Protein AF-A0A6L7G4C8-F1 (afdb_monomer)

Foldseek 3Di:
DQDDLPDCLLLCLLQDPDDLVVFDPVLNVLSVVLNVVCVVPVVCSSVSSVVSSVVCVVPVVRVVSSVSD

Nearest PDB structures (foldseek):
  5y6o-assembly2_F  TM=6.833E-01  e=6.529E+00  Homo sapiens

Mean predicted aligned error: 4.25 Å

Secondary structure (DSSP, 8-state):
-PPPTT-HHHHHHHH-----TTS-HHHHHHHHHHHHHHHH-GGGHHHHHHHHHHHHHH-GGGGGGGGG-

Solvent-accessible surface area (backbone atoms only — not comparable to full-atom values): 4043 Å² total; per-residue (Å²): 129,85,78,62,86,84,44,64,64,49,54,47,43,46,69,48,86,74,78,42,81,78,34,54,72,65,57,47,50,52,50,51,54,41,25,52,50,27,72,77,36,65,85,44,42,67,58,44,30,48,54,54,50,50,49,38,70,75,32,71,83,50,43,74,33,61,84,40,94

Sequence (69 aa):
MIPDLTNPLWRDALKSSSALAGASLATRMVVARLRVRVSNDPGQLADAARELHDYFVGNRNAVGEIAAL

pLDDT: mean 86.32, std 5.94, range [66.12, 92.81]

Structure (mmCIF, N/CA/C/O backbone):
data_AF-A0A6L7G4C8-F1
#
_entry.id   AF-A0A6L7G4C8-F1
#
loop_
_atom_site.group_PDB
_atom_site.id
_atom_site.type_symbol
_atom_site.label_atom_id
_atom_site.label_alt_id
_atom_site.label_comp_id
_atom_site.label_asym_id
_atom_site.label_entity_id
_atom_site.label_seq_id
_atom_site.pdbx_PDB_ins_code
_atom_site.Cartn_x
_atom_site.Cartn_y
_atom_site.Cartn_z
_atom_site.occupancy
_atom_site.B_iso_or_equiv
_atom_site.auth_seq_id
_atom_site.auth_comp_id
_atom_site.auth_asym_id
_atom_site.auth_atom_id
_atom_site.pdbx_PDB_model_num
ATOM 1 N N . MET A 1 1 ? 11.816 -7.378 -8.267 1.00 76.50 1 MET A N 1
ATOM 2 C CA . MET A 1 1 ? 11.065 -8.628 -8.010 1.00 76.50 1 MET A CA 1
ATOM 3 C C . MET A 1 1 ? 9.813 -8.239 -7.241 1.00 76.50 1 MET A C 1
A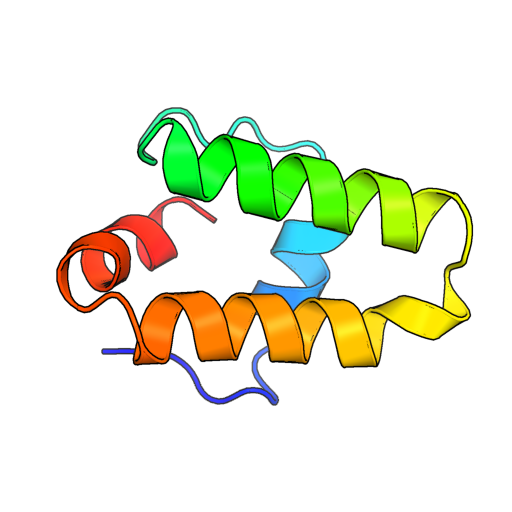TOM 5 O O . MET A 1 1 ? 9.935 -7.384 -6.374 1.00 76.50 1 MET A O 1
ATOM 9 N N . ILE A 1 2 ? 8.639 -8.769 -7.595 1.00 81.50 2 ILE A N 1
ATOM 10 C CA . ILE A 1 2 ? 7.378 -8.421 -6.919 1.00 81.50 2 ILE A CA 1
ATOM 11 C C . ILE A 1 2 ? 7.242 -9.317 -5.678 1.00 81.50 2 ILE A C 1
ATOM 13 O O . ILE A 1 2 ? 7.361 -10.535 -5.827 1.00 81.50 2 ILE A O 1
ATOM 17 N N . PRO A 1 3 ? 7.068 -8.752 -4.470 1.00 84.75 3 PRO A N 1
ATOM 18 C CA . PRO A 1 3 ? 6.841 -9.532 -3.261 1.00 84.75 3 PRO A CA 1
ATOM 19 C C . PRO A 1 3 ? 5.516 -10.287 -3.324 1.00 84.75 3 PRO A C 1
ATOM 21 O O . PRO A 1 3 ? 4.543 -9.780 -3.871 1.00 84.75 3 PRO A O 1
ATOM 24 N N . ASP A 1 4 ? 5.468 -11.455 -2.690 1.00 88.31 4 ASP A N 1
ATOM 25 C CA . ASP A 1 4 ? 4.239 -12.235 -2.562 1.00 88.31 4 ASP A CA 1
ATOM 26 C C . ASP A 1 4 ? 3.112 -11.427 -1.886 1.00 88.31 4 ASP A C 1
ATOM 28 O O . ASP A 1 4 ? 3.370 -10.532 -1.074 1.00 88.31 4 ASP A O 1
ATOM 32 N N . LEU A 1 5 ? 1.853 -11.752 -2.187 1.00 84.88 5 LEU A N 1
ATOM 33 C CA . LEU A 1 5 ? 0.677 -11.087 -1.613 1.00 84.88 5 LEU A CA 1
ATOM 34 C C . LEU A 1 5 ? 0.627 -11.186 -0.078 1.00 84.88 5 LEU A C 1
ATOM 36 O O . LEU A 1 5 ? 0.062 -10.325 0.601 1.00 84.88 5 LEU A O 1
ATOM 40 N N . THR A 1 6 ? 1.228 -12.229 0.492 1.00 85.06 6 THR A N 1
ATOM 41 C CA . THR A 1 6 ? 1.319 -12.417 1.946 1.00 85.06 6 THR A CA 1
ATOM 42 C C . THR A 1 6 ? 2.263 -11.429 2.632 1.00 85.06 6 THR A C 1
ATOM 44 O O . THR A 1 6 ? 2.183 -11.275 3.855 1.00 85.06 6 THR A O 1
ATOM 47 N N . ASN A 1 7 ? 3.111 -10.727 1.872 1.00 86.38 7 ASN A N 1
ATOM 48 C CA . ASN A 1 7 ? 4.085 -9.789 2.411 1.00 86.38 7 ASN A CA 1
ATOM 49 C C . ASN A 1 7 ? 3.385 -8.619 3.143 1.00 86.38 7 ASN A C 1
ATOM 51 O O . ASN A 1 7 ? 2.476 -7.998 2.581 1.00 86.38 7 ASN A O 1
ATOM 55 N N . PRO A 1 8 ? 3.787 -8.291 4.389 1.00 86.12 8 PRO A N 1
ATOM 56 C CA . PRO A 1 8 ? 3.189 -7.195 5.157 1.00 86.12 8 PRO A CA 1
ATOM 57 C C . PRO A 1 8 ? 3.314 -5.826 4.476 1.00 86.12 8 PRO A C 1
ATOM 59 O O . PRO A 1 8 ? 2.437 -4.988 4.688 1.00 86.12 8 PRO A O 1
ATOM 62 N N . LEU A 1 9 ? 4.303 -5.638 3.590 1.00 88.31 9 LEU A N 1
ATOM 63 C CA . LEU A 1 9 ? 4.530 -4.407 2.825 1.00 88.31 9 LEU A CA 1
ATOM 64 C C . LEU A 1 9 ? 3.256 -3.874 2.158 1.00 88.31 9 LEU A C 1
ATOM 66 O O . LEU A 1 9 ? 3.000 -2.676 2.200 1.00 88.31 9 LEU A O 1
ATOM 70 N N . TRP A 1 10 ? 2.407 -4.743 1.603 1.00 89.50 10 TRP A N 1
ATOM 71 C CA . TRP A 1 10 ? 1.164 -4.312 0.955 1.00 89.50 10 TRP A CA 1
ATOM 72 C C . TRP A 1 10 ? 0.175 -3.684 1.936 1.00 89.50 10 TRP A C 1
ATOM 74 O O . TRP A 1 10 ? -0.472 -2.686 1.631 1.00 89.50 10 TRP A O 1
ATOM 84 N N . ARG A 1 11 ? 0.059 -4.256 3.136 1.00 88.25 11 ARG A N 1
ATOM 85 C CA . ARG A 1 11 ? -0.849 -3.750 4.174 1.00 88.25 11 ARG A CA 1
ATOM 86 C C . ARG A 1 11 ? -0.287 -2.481 4.793 1.00 88.25 11 ARG A C 1
ATOM 88 O O . ARG A 1 11 ? -1.046 -1.546 5.035 1.00 88.25 11 ARG A O 1
ATOM 95 N N . ASP A 1 12 ? 1.021 -2.444 5.011 1.00 88.56 12 ASP A N 1
ATOM 96 C CA . ASP A 1 12 ? 1.708 -1.285 5.568 1.00 88.56 12 ASP A CA 1
ATOM 97 C C . ASP A 1 12 ? 1.649 -0.104 4.601 1.00 88.56 12 ASP A C 1
ATOM 99 O O . ASP A 1 12 ? 1.304 0.997 5.019 1.00 88.56 12 ASP A O 1
ATOM 103 N N . ALA A 1 13 ? 1.817 -0.328 3.297 1.00 87.12 13 ALA A N 1
ATOM 104 C CA . ALA A 1 13 ? 1.644 0.701 2.275 1.00 87.12 13 ALA A CA 1
ATOM 105 C C . ALA A 1 13 ? 0.231 1.309 2.272 1.00 87.12 13 ALA A C 1
ATOM 107 O O . ALA A 1 13 ? 0.071 2.502 2.003 1.00 87.12 13 ALA A O 1
ATOM 108 N N . LEU A 1 14 ? -0.796 0.514 2.589 1.00 87.31 14 LEU A N 1
ATOM 109 C CA . LEU A 1 14 ? -2.200 0.942 2.641 1.00 87.31 14 LEU A CA 1
ATOM 110 C C . LEU A 1 14 ? -2.614 1.563 3.981 1.00 87.31 14 LEU A C 1
ATOM 112 O O . LEU A 1 14 ? -3.609 2.282 4.034 1.00 87.31 14 LEU A O 1
ATOM 116 N N . LYS A 1 15 ? -1.876 1.298 5.059 1.00 85.62 15 LYS A N 1
ATOM 117 C CA . LYS A 1 15 ? -2.112 1.893 6.386 1.00 85.62 15 LYS A CA 1
ATOM 118 C C . LYS A 1 15 ? -1.237 3.111 6.654 1.00 85.62 15 LYS A C 1
ATOM 120 O O . LYS A 1 15 ? -1.611 3.988 7.425 1.00 85.62 15 LYS A O 1
ATOM 125 N N . SER A 1 16 ? -0.062 3.149 6.043 1.00 80.06 16 SER A N 1
ATOM 126 C CA . SER A 1 16 ? 0.898 4.228 6.185 1.00 80.06 16 SER A CA 1
ATOM 127 C C . SER A 1 16 ? 0.397 5.481 5.477 1.00 80.06 16 SER A C 1
ATOM 129 O O . SER A 1 16 ? -0.181 5.415 4.397 1.00 80.06 16 SER A O 1
ATOM 131 N N . SER A 1 17 ? 0.676 6.645 6.058 1.00 68.75 17 SER A N 1
ATOM 132 C CA . SER A 1 17 ? 0.489 7.938 5.394 1.00 68.75 17 SER A CA 1
ATOM 133 C C . SER A 1 17 ? 1.760 8.400 4.668 1.00 68.75 17 SER A C 1
ATOM 135 O O . SER A 1 17 ? 1.858 9.570 4.293 1.00 68.75 17 SER A O 1
ATOM 137 N N . SER A 1 18 ? 2.742 7.508 4.471 1.00 75.44 18 SER A N 1
ATOM 138 C CA . SER A 1 18 ? 4.008 7.862 3.828 1.00 75.44 18 SER A CA 1
ATOM 139 C C . SER A 1 18 ? 3.773 8.404 2.421 1.00 75.44 18 SER A C 1
ATOM 141 O O . SER A 1 18 ? 2.975 7.861 1.641 1.00 75.44 18 SER A O 1
ATOM 143 N N . ALA A 1 19 ? 4.452 9.508 2.117 1.00 66.12 19 ALA A N 1
ATOM 144 C CA . ALA A 1 19 ? 4.439 10.102 0.798 1.00 66.12 19 ALA A CA 1
ATOM 145 C C . ALA A 1 19 ? 5.278 9.224 -0.136 1.00 66.12 19 ALA A C 1
ATOM 147 O O . ALA A 1 19 ? 6.489 9.111 0.025 1.00 66.12 19 ALA A O 1
ATOM 148 N N . LEU A 1 20 ? 4.625 8.642 -1.141 1.00 81.00 20 LEU A N 1
ATOM 149 C CA . LEU A 1 20 ? 5.238 7.839 -2.205 1.00 81.00 20 LEU A CA 1
ATOM 150 C C . LEU A 1 20 ? 6.004 8.737 -3.196 1.00 81.00 20 LEU A C 1
ATOM 152 O O . LEU A 1 20 ? 5.734 8.741 -4.396 1.00 81.00 20 LEU A O 1
ATOM 156 N N . ALA A 1 21 ? 6.896 9.587 -2.687 1.00 71.38 21 ALA A N 1
ATOM 157 C CA . ALA A 1 21 ? 7.553 10.649 -3.446 1.00 71.38 21 ALA A CA 1
ATOM 158 C C . ALA A 1 21 ? 8.440 10.113 -4.583 1.00 71.38 21 ALA A C 1
ATOM 160 O O . ALA A 1 21 ? 8.644 10.817 -5.567 1.00 71.38 21 ALA A O 1
ATOM 161 N N . GLY A 1 22 ? 8.920 8.869 -4.466 1.00 77.38 22 GLY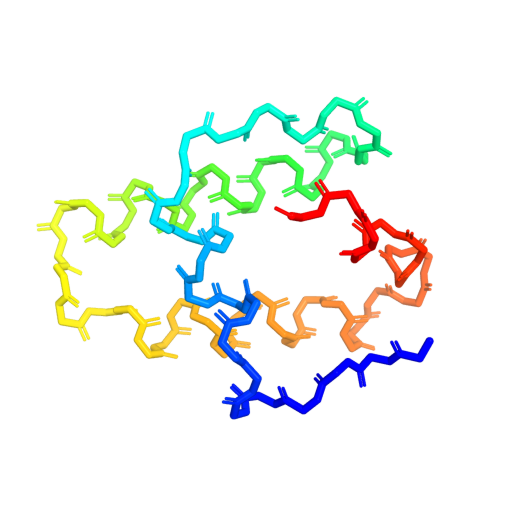 A N 1
ATOM 162 C CA . GLY A 1 22 ? 9.678 8.168 -5.506 1.00 77.38 22 GLY A CA 1
ATOM 163 C C . GLY A 1 22 ? 8.831 7.369 -6.503 1.00 77.38 22 GLY A C 1
ATOM 164 O O . GLY A 1 22 ? 9.399 6.781 -7.417 1.00 77.38 22 GLY A O 1
ATOM 165 N N . ALA A 1 23 ? 7.504 7.324 -6.342 1.00 85.00 23 ALA A N 1
ATOM 166 C CA . ALA A 1 23 ? 6.610 6.585 -7.231 1.00 85.00 23 ALA A CA 1
ATOM 167 C C . ALA A 1 23 ? 5.938 7.503 -8.263 1.00 85.00 23 ALA A C 1
ATOM 169 O O . ALA A 1 23 ? 5.672 8.684 -8.006 1.00 85.00 23 ALA A O 1
ATOM 170 N N . SER A 1 24 ? 5.602 6.942 -9.422 1.00 88.00 24 SER A N 1
ATOM 171 C CA . SER A 1 24 ? 4.851 7.615 -10.475 1.00 88.00 24 SER A CA 1
ATOM 172 C C . SER A 1 24 ? 3.504 8.135 -9.983 1.00 88.00 24 SER A C 1
ATOM 174 O O . SER A 1 24 ? 2.898 7.636 -9.030 1.00 88.00 24 SER A O 1
ATOM 176 N N . LEU A 1 25 ? 2.981 9.134 -10.696 1.00 86.50 25 LEU A N 1
ATOM 177 C CA . LEU A 1 25 ? 1.650 9.675 -10.434 1.00 86.50 25 LEU A CA 1
ATOM 178 C C . LEU A 1 25 ? 0.566 8.585 -10.470 1.00 86.50 25 LEU A C 1
ATOM 180 O O . 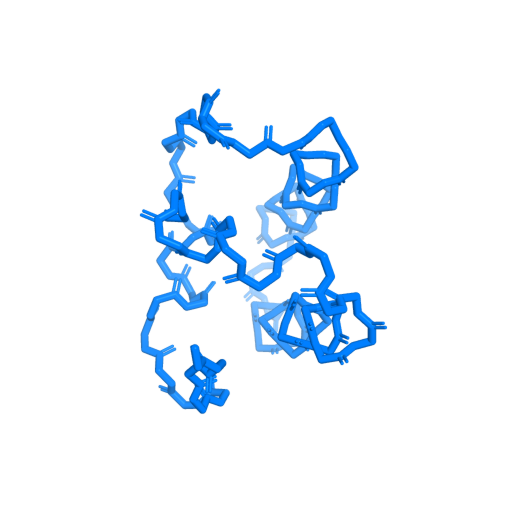LEU A 1 25 ? -0.345 8.616 -9.647 1.00 86.50 25 LEU A O 1
ATOM 184 N N . ALA A 1 26 ? 0.688 7.612 -11.378 1.00 88.00 26 ALA A N 1
ATOM 185 C CA . ALA A 1 26 ? -0.252 6.503 -11.496 1.00 88.00 26 ALA A CA 1
ATOM 186 C C . ALA A 1 26 ? -0.266 5.644 -10.223 1.00 88.00 26 ALA A C 1
ATOM 188 O O . ALA A 1 26 ? -1.322 5.472 -9.614 1.00 88.00 26 ALA A O 1
ATOM 189 N N . THR A 1 27 ? 0.903 5.199 -9.758 1.00 88.75 27 THR A N 1
ATOM 190 C CA . THR A 1 27 ? 1.035 4.432 -8.510 1.00 88.75 27 THR A CA 1
ATOM 191 C C . THR A 1 27 ? 0.537 5.226 -7.311 1.00 88.75 27 THR A C 1
ATOM 193 O O . THR A 1 27 ? -0.221 4.711 -6.490 1.00 88.75 27 THR A O 1
ATOM 196 N N . ARG A 1 28 ? 0.878 6.517 -7.236 1.00 89.44 28 ARG A N 1
ATOM 197 C CA . ARG A 1 28 ? 0.390 7.418 -6.183 1.00 89.44 28 ARG A CA 1
ATOM 198 C C . ARG A 1 28 ? -1.132 7.511 -6.161 1.00 89.44 28 ARG A C 1
ATOM 200 O O . ARG A 1 28 ? -1.717 7.448 -5.084 1.00 89.44 28 ARG A O 1
ATOM 207 N N . MET A 1 29 ? -1.771 7.643 -7.322 1.00 90.44 29 MET A N 1
ATOM 208 C CA . MET A 1 29 ? -3.232 7.682 -7.430 1.00 90.44 29 MET A CA 1
ATOM 209 C C . MET A 1 29 ?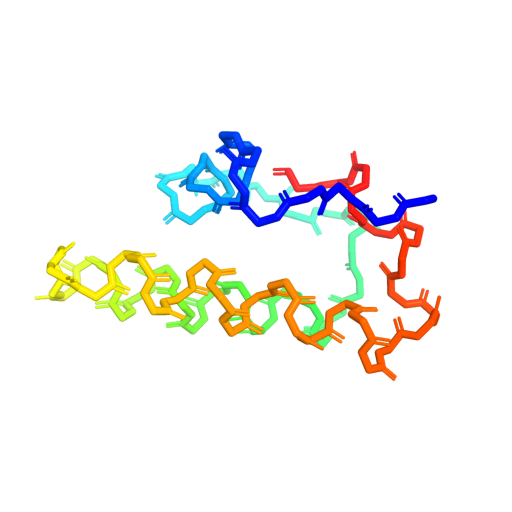 -3.870 6.356 -7.010 1.00 90.44 29 MET A C 1
ATOM 211 O O . MET A 1 29 ? -4.841 6.373 -6.254 1.00 90.44 29 MET A O 1
ATOM 215 N N . VAL A 1 30 ? -3.321 5.219 -7.451 1.00 91.19 30 VAL A N 1
ATOM 216 C CA . VAL A 1 30 ? -3.821 3.884 -7.082 1.00 91.19 30 VAL A CA 1
ATOM 217 C C . VAL A 1 30 ? -3.724 3.682 -5.575 1.00 91.19 30 VAL A C 1
ATOM 219 O O . VAL A 1 30 ? -4.735 3.408 -4.931 1.00 91.19 30 VAL A O 1
ATOM 222 N N . VAL A 1 31 ? -2.549 3.902 -4.984 1.00 90.50 31 VAL A N 1
ATOM 223 C CA . VAL A 1 31 ? -2.364 3.729 -3.539 1.00 90.50 31 VAL A CA 1
ATOM 224 C C . VAL A 1 31 ? -3.237 4.703 -2.751 1.00 90.50 31 VAL A C 1
ATOM 226 O O . VAL A 1 31 ? -3.870 4.288 -1.788 1.00 90.50 31 VAL A O 1
ATOM 229 N N . ALA A 1 32 ? -3.350 5.970 -3.161 1.00 90.69 32 ALA A N 1
ATOM 230 C CA . ALA A 1 32 ? -4.225 6.932 -2.487 1.00 90.69 32 ALA A CA 1
ATOM 231 C C . ALA A 1 32 ? -5.699 6.496 -2.522 1.00 90.69 32 ALA A C 1
ATOM 233 O O . ALA A 1 32 ? -6.370 6.515 -1.490 1.00 90.69 32 ALA A O 1
ATOM 234 N N . ARG A 1 33 ? -6.195 6.039 -3.679 1.00 92.81 33 ARG A N 1
ATOM 235 C CA . ARG A 1 33 ? -7.557 5.501 -3.821 1.00 92.81 33 ARG A CA 1
ATOM 236 C C . ARG A 1 33 ? -7.777 4.295 -2.908 1.00 92.81 33 ARG A C 1
ATOM 238 O O . ARG A 1 33 ? -8.807 4.217 -2.240 1.00 92.81 33 ARG A O 1
ATOM 245 N N . LEU A 1 34 ? -6.814 3.376 -2.856 1.00 92.50 34 LEU A N 1
ATOM 246 C CA . LEU A 1 34 ? -6.890 2.186 -2.010 1.00 92.50 34 LEU A CA 1
ATOM 247 C C . LEU A 1 34 ? -6.819 2.533 -0.516 1.00 92.50 34 LEU A C 1
ATOM 249 O O . LEU A 1 34 ? -7.600 1.995 0.262 1.00 92.50 34 LEU A O 1
ATOM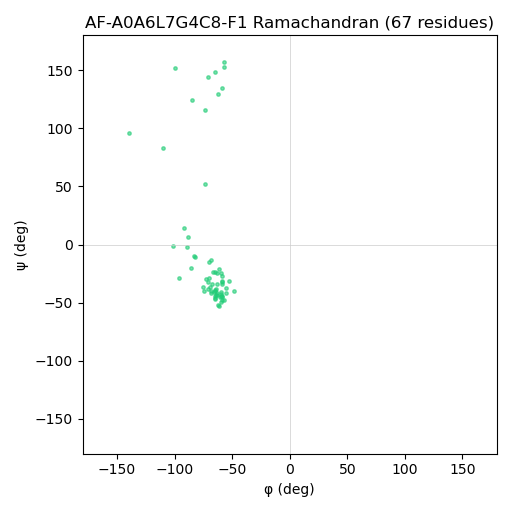 253 N N . ARG A 1 35 ? -5.971 3.486 -0.113 1.00 92.19 35 ARG A N 1
ATOM 254 C CA . ARG A 1 35 ? -5.904 4.009 1.264 1.00 92.19 35 ARG A CA 1
ATOM 255 C C . ARG A 1 35 ? -7.238 4.596 1.712 1.00 92.19 35 ARG A C 1
ATOM 257 O O . ARG A 1 35 ? -7.697 4.291 2.809 1.00 92.19 35 ARG A O 1
ATOM 264 N N . VAL A 1 36 ? -7.885 5.398 0.862 1.00 92.06 36 VAL A N 1
ATOM 265 C CA . VAL A 1 36 ? -9.218 5.960 1.144 1.00 92.06 36 VAL A CA 1
ATOM 266 C C . VAL A 1 36 ? -10.257 4.846 1.279 1.00 92.06 36 VAL A C 1
ATOM 268 O O . VAL A 1 36 ? -11.045 4.860 2.220 1.00 92.06 36 VAL A O 1
ATOM 271 N N . ARG A 1 37 ? -10.232 3.847 0.388 1.00 91.81 37 ARG A N 1
ATOM 272 C CA . ARG A 1 37 ? -11.133 2.686 0.451 1.00 91.81 37 ARG A CA 1
ATOM 273 C C . ARG A 1 37 ? -10.987 1.924 1.769 1.00 91.81 37 ARG A C 1
ATOM 275 O O . ARG A 1 37 ? -11.990 1.671 2.421 1.00 91.81 37 ARG A O 1
ATOM 282 N N . VAL A 1 38 ? -9.755 1.630 2.180 1.00 92.31 38 VAL A N 1
ATOM 283 C CA . VAL A 1 38 ? -9.449 0.943 3.446 1.00 92.31 38 VAL A CA 1
ATOM 284 C C . VAL A 1 38 ? -9.788 1.803 4.665 1.00 92.31 38 VAL A C 1
ATOM 286 O O . VAL A 1 38 ? -10.206 1.277 5.690 1.00 92.31 38 VAL A O 1
ATOM 289 N N . SER A 1 39 ? -9.626 3.122 4.564 1.00 90.06 39 SER A N 1
ATOM 290 C CA . SER A 1 39 ? -9.972 4.052 5.646 1.00 90.06 39 SER A CA 1
ATOM 291 C C . SER A 1 39 ? -11.485 4.144 5.862 1.00 90.06 39 SER A C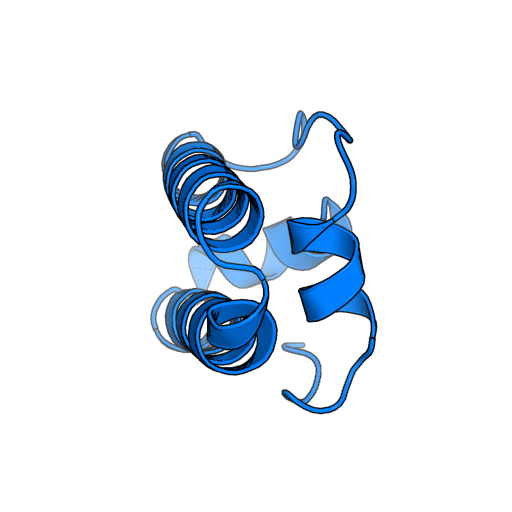 1
ATOM 293 O O . SER A 1 39 ? -11.930 4.236 7.001 1.00 90.06 39 SER A O 1
ATOM 295 N N . ASN A 1 40 ? -12.271 4.090 4.783 1.00 91.50 40 ASN A N 1
ATOM 296 C CA . ASN A 1 40 ? -13.733 4.046 4.853 1.00 91.50 40 ASN A CA 1
ATOM 297 C C . ASN A 1 40 ? -14.254 2.668 5.283 1.00 91.50 40 ASN A C 1
ATOM 299 O O . ASN A 1 40 ? -15.248 2.588 6.000 1.00 91.50 40 ASN A O 1
ATOM 303 N N . ASP A 1 41 ? -13.596 1.596 4.839 1.00 91.12 41 ASP A N 1
ATOM 304 C CA . ASP A 1 41 ? -13.964 0.218 5.148 1.00 91.12 41 ASP A CA 1
ATOM 305 C C . ASP A 1 41 ? -12.713 -0.644 5.412 1.00 91.12 41 ASP A C 1
ATOM 307 O O . ASP A 1 41 ? -12.099 -1.184 4.479 1.00 91.12 41 ASP A O 1
ATOM 311 N N . PRO A 1 42 ? -12.335 -0.818 6.692 1.00 86.44 42 PRO A N 1
ATOM 312 C CA . PRO A 1 42 ? -11.175 -1.616 7.079 1.00 86.44 42 PRO A CA 1
ATOM 313 C C . PRO A 1 42 ? -11.276 -3.090 6.665 1.00 86.44 42 PRO A C 1
ATOM 315 O O . PRO A 1 42 ? -10.245 -3.760 6.552 1.00 86.44 42 PRO A O 1
ATOM 318 N N . GLY A 1 43 ? -12.489 -3.603 6.421 1.00 90.38 43 GLY A N 1
ATOM 319 C CA . GLY A 1 43 ? -12.719 -4.973 5.958 1.00 90.38 43 GLY A CA 1
ATOM 320 C C . GLY A 1 43 ? -12.149 -5.233 4.563 1.00 90.38 43 GLY A C 1
ATOM 321 O O . GLY A 1 43 ? -11.782 -6.362 4.247 1.00 90.38 43 GLY A O 1
ATOM 322 N N . GLN A 1 44 ? -11.972 -4.183 3.757 1.00 90.88 44 GLN A N 1
ATOM 323 C CA . GLN A 1 44 ? -11.460 -4.281 2.389 1.00 90.88 44 GLN A CA 1
ATOM 324 C C . GLN A 1 44 ? -9.933 -4.223 2.289 1.00 90.88 44 GLN A C 1
ATOM 326 O O . GLN A 1 44 ? -9.392 -4.207 1.185 1.00 90.88 44 GLN A O 1
ATOM 331 N N . LEU A 1 45 ? -9.208 -4.229 3.413 1.00 89.88 45 LEU A N 1
ATOM 332 C CA . LEU A 1 45 ? -7.741 -4.213 3.420 1.00 89.88 45 LEU A CA 1
ATOM 333 C C . LEU A 1 45 ? -7.132 -5.366 2.608 1.00 89.88 45 LEU A C 1
ATOM 335 O O . LEU A 1 45 ? -6.159 -5.157 1.886 1.00 89.88 45 LEU A O 1
ATOM 339 N N . ALA A 1 46 ? -7.686 -6.574 2.726 1.00 89.31 46 ALA A N 1
ATOM 340 C CA . ALA A 1 46 ? -7.171 -7.746 2.021 1.00 89.31 46 ALA A CA 1
ATOM 341 C C . ALA A 1 46 ? -7.381 -7.642 0.502 1.00 89.31 46 ALA A C 1
ATOM 343 O O . ALA A 1 46 ? -6.470 -7.944 -0.270 1.00 89.31 46 ALA A O 1
ATOM 344 N N . ASP A 1 47 ? -8.550 -7.167 0.074 1.00 91.94 47 ASP A N 1
ATOM 345 C CA . ASP A 1 47 ? -8.854 -6.968 -1.343 1.00 91.94 47 ASP A CA 1
ATOM 346 C C . ASP A 1 47 ? -8.068 -5.799 -1.935 1.00 91.94 47 ASP A C 1
ATOM 348 O O . ASP A 1 47 ? -7.542 -5.913 -3.038 1.00 91.94 47 ASP A O 1
ATOM 352 N N . ALA A 1 48 ? -7.892 -4.713 -1.180 1.00 92.38 48 ALA A N 1
ATOM 353 C CA . ALA A 1 48 ? -7.061 -3.586 -1.584 1.00 92.38 48 ALA A CA 1
ATOM 354 C C . ALA A 1 48 ? -5.580 -3.978 -1.720 1.00 92.38 48 ALA A C 1
ATOM 356 O O . ALA A 1 48 ? -4.914 -3.536 -2.653 1.00 92.38 48 ALA A O 1
ATOM 357 N N . ALA A 1 49 ? -5.059 -4.832 -0.831 1.00 91.69 49 ALA A N 1
ATOM 358 C CA . ALA A 1 49 ? -3.699 -5.360 -0.943 1.00 91.69 49 ALA A CA 1
ATOM 359 C C . ALA A 1 49 ? -3.531 -6.239 -2.193 1.00 91.69 49 ALA A C 1
ATOM 361 O O . ALA A 1 49 ? -2.510 -6.143 -2.874 1.00 91.69 49 ALA A O 1
ATOM 362 N N . ARG A 1 50 ? -4.546 -7.048 -2.529 1.00 92.69 50 ARG A N 1
ATOM 363 C CA . ARG A 1 50 ? -4.566 -7.845 -3.765 1.00 92.69 50 ARG A CA 1
ATOM 364 C C . ARG A 1 50 ? -4.600 -6.962 -5.006 1.00 92.69 50 ARG A C 1
ATOM 366 O O . ARG A 1 50 ? -3.790 -7.160 -5.901 1.00 92.69 50 ARG A O 1
ATOM 373 N N . GLU A 1 51 ? -5.462 -5.950 -5.022 1.00 92.31 51 GLU A N 1
ATOM 374 C CA . GLU A 1 51 ? -5.561 -4.987 -6.124 1.00 92.31 51 GLU A CA 1
ATOM 375 C C . GLU A 1 51 ? -4.237 -4.233 -6.336 1.00 92.31 51 GLU A C 1
ATOM 377 O O . GLU A 1 51 ? -3.795 -4.060 -7.472 1.00 92.31 51 GLU A O 1
ATOM 382 N N . LEU A 1 52 ? -3.559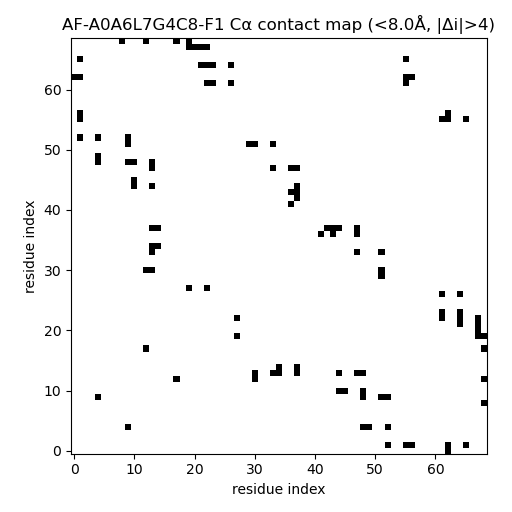 -3.843 -5.249 1.00 90.94 52 LEU A N 1
ATOM 383 C CA . LEU A 1 52 ? -2.243 -3.208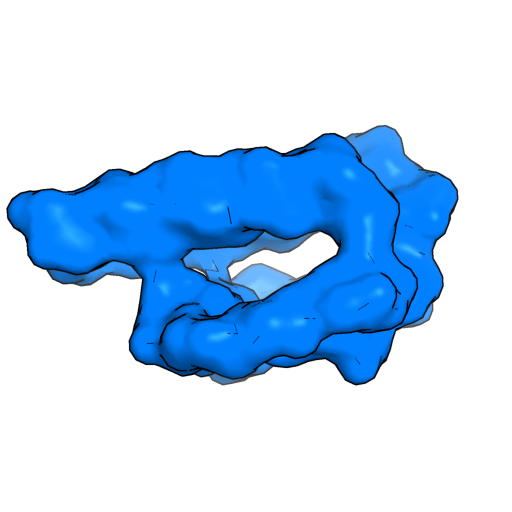 -5.318 1.00 90.94 52 LEU A CA 1
ATOM 384 C C . LEU A 1 52 ? -1.178 -4.154 -5.890 1.00 90.94 52 LEU A C 1
ATOM 386 O O . LEU A 1 52 ? -0.424 -3.757 -6.775 1.00 90.94 52 LEU A O 1
ATOM 390 N N . HIS A 1 53 ? -1.128 -5.401 -5.423 1.00 91.56 53 HIS A N 1
ATOM 391 C CA . HIS A 1 53 ? -0.210 -6.412 -5.947 1.00 91.56 53 HIS A CA 1
ATOM 392 C C . HIS A 1 53 ? -0.446 -6.666 -7.446 1.00 91.56 53 HIS A C 1
ATOM 394 O O . HIS A 1 53 ? 0.492 -6.594 -8.242 1.00 91.56 53 HIS A O 1
ATOM 400 N N . ASP A 1 54 ? -1.697 -6.890 -7.848 1.00 91.31 54 ASP A N 1
ATOM 401 C CA . ASP A 1 54 ? -2.070 -7.168 -9.238 1.00 91.31 54 ASP A CA 1
ATOM 402 C C . ASP A 1 54 ? -1.762 -5.985 -10.161 1.00 91.31 54 ASP A C 1
ATOM 404 O O . ASP A 1 54 ? -1.326 -6.180 -11.300 1.00 91.31 54 ASP A O 1
ATOM 408 N N . TYR A 1 55 ? -1.888 -4.752 -9.657 1.00 90.50 55 TYR A N 1
ATOM 409 C CA . TYR A 1 55 ? -1.438 -3.558 -10.366 1.00 90.50 55 TYR A CA 1
ATOM 410 C C . TYR A 1 55 ? 0.055 -3.636 -10.712 1.00 90.50 55 TYR A C 1
ATOM 412 O O . TYR A 1 55 ? 0.418 -3.407 -11.867 1.00 90.50 55 TYR A O 1
ATOM 420 N N . PHE A 1 56 ? 0.924 -4.004 -9.768 1.00 89.44 56 PHE A N 1
ATOM 421 C CA . PHE A 1 56 ? 2.360 -4.143 -10.039 1.00 89.44 56 PHE A CA 1
ATOM 422 C C . PHE A 1 56 ? 2.692 -5.353 -10.918 1.00 89.44 56 PHE A C 1
ATOM 424 O O . PHE A 1 56 ? 3.618 -5.278 -11.727 1.00 89.44 56 PHE A O 1
ATOM 431 N N . VAL A 1 57 ? 1.933 -6.448 -10.812 1.00 89.19 57 VAL A N 1
ATOM 432 C CA . VAL A 1 57 ? 2.079 -7.618 -11.698 1.00 89.19 57 VAL A CA 1
ATOM 433 C C . VAL A 1 57 ? 1.755 -7.251 -13.147 1.00 89.19 57 VAL A C 1
ATOM 435 O O . VAL A 1 57 ? 2.503 -7.620 -14.055 1.00 89.19 57 VAL A O 1
ATOM 438 N N . GLY A 1 58 ? 0.683 -6.486 -13.369 1.00 87.06 58 GLY A N 1
ATOM 439 C CA . GLY A 1 58 ? 0.295 -5.996 -14.693 1.00 87.06 58 GLY A CA 1
ATOM 440 C C . GLY A 1 58 ? 1.209 -4.890 -15.231 1.00 87.06 58 GLY A C 1
ATOM 441 O O . GLY A 1 58 ? 1.412 -4.789 -16.440 1.00 87.06 58 GLY A O 1
ATOM 442 N N . ASN A 1 59 ? 1.810 -4.086 -14.349 1.00 86.00 59 ASN A N 1
ATOM 443 C CA . ASN A 1 59 ? 2.637 -2.938 -14.716 1.00 86.00 59 ASN A CA 1
ATOM 444 C C . ASN A 1 59 ? 4.114 -3.185 -14.395 1.00 86.00 59 ASN A C 1
ATOM 446 O O . ASN A 1 59 ? 4.646 -2.687 -13.404 1.00 86.00 59 ASN A O 1
ATOM 450 N N . ARG A 1 60 ? 4.821 -3.880 -15.300 1.00 77.88 60 ARG A N 1
ATOM 451 C CA . ARG A 1 60 ? 6.269 -4.152 -15.169 1.00 77.88 60 ARG A CA 1
ATOM 452 C C . ARG A 1 60 ? 7.121 -2.899 -14.924 1.00 77.88 60 ARG A C 1
ATOM 454 O O . ARG A 1 60 ? 8.122 -2.983 -14.221 1.00 77.88 60 ARG A O 1
ATOM 461 N N . ASN A 1 61 ? 6.708 -1.747 -15.453 1.00 80.06 61 ASN A N 1
ATOM 462 C CA . ASN A 1 61 ? 7.405 -0.471 -15.260 1.00 80.06 61 ASN A CA 1
ATOM 463 C C . ASN A 1 61 ? 7.284 0.063 -13.822 1.00 80.06 61 ASN A C 1
ATOM 465 O O . ASN A 1 61 ? 8.194 0.726 -13.339 1.00 80.06 61 ASN A O 1
ATOM 469 N N . ALA A 1 62 ? 6.191 -0.261 -13.126 1.00 81.38 62 ALA A N 1
ATOM 470 C CA . ALA A 1 62 ? 5.950 0.164 -11.752 1.00 81.38 62 ALA A CA 1
ATOM 471 C C . ALA A 1 62 ? 6.663 -0.737 -10.726 1.00 81.38 62 ALA A C 1
ATOM 473 O O . ALA A 1 62 ? 6.754 -0.388 -9.557 1.00 81.38 62 ALA A O 1
ATOM 474 N N . VAL A 1 63 ? 7.221 -1.885 -11.133 1.00 83.56 63 VAL A N 1
ATOM 475 C CA . VAL A 1 63 ? 7.892 -2.832 -10.218 1.00 83.56 63 VAL A CA 1
ATOM 476 C C . VAL A 1 63 ? 9.067 -2.190 -9.473 1.00 83.56 63 VAL A C 1
ATOM 478 O O . VAL A 1 63 ? 9.331 -2.549 -8.328 1.00 83.56 63 VAL A O 1
ATOM 481 N N . GLY A 1 64 ? 9.761 -1.229 -10.092 1.00 82.25 64 GLY A N 1
ATOM 482 C CA . GLY A 1 64 ? 10.819 -0.460 -9.427 1.00 82.25 64 GLY A CA 1
ATOM 483 C C . GLY A 1 64 ? 10.301 0.446 -8.304 1.00 82.25 64 GLY A C 1
ATOM 484 O O . GLY A 1 64 ? 11.034 0.754 -7.371 1.00 82.25 64 GLY A O 1
ATOM 485 N N . GLU A 1 65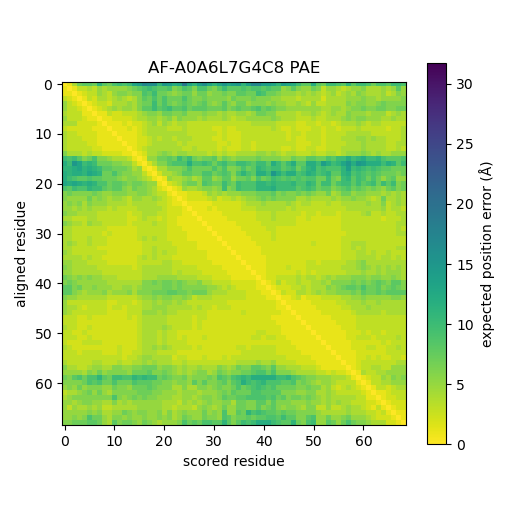 ? 9.023 0.816 -8.351 1.00 83.94 65 GLU A N 1
ATOM 486 C CA . GLU A 1 65 ? 8.377 1.721 -7.397 1.00 83.94 65 GLU A CA 1
ATOM 487 C C . GLU A 1 65 ? 7.912 1.001 -6.128 1.00 83.94 65 GLU A C 1
ATOM 489 O O . GLU A 1 65 ? 7.590 1.656 -5.142 1.00 83.94 65 GLU A O 1
ATOM 494 N N . ILE A 1 66 ? 7.943 -0.338 -6.108 1.00 83.56 66 ILE A N 1
ATOM 495 C CA . ILE A 1 66 ? 7.660 -1.140 -4.907 1.00 83.56 66 ILE A CA 1
ATOM 496 C C . ILE A 1 66 ? 8.630 -0.780 -3.773 1.00 83.56 66 ILE A C 1
ATOM 498 O O . ILE A 1 66 ? 8.250 -0.809 -2.610 1.00 83.56 66 ILE A O 1
ATOM 502 N N . ALA A 1 67 ? 9.866 -0.390 -4.102 1.00 81.19 67 ALA A N 1
ATOM 503 C CA . ALA A 1 67 ? 10.850 0.065 -3.120 1.00 81.19 67 ALA A CA 1
ATOM 504 C C . ALA A 1 67 ? 10.497 1.419 -2.469 1.00 81.19 67 ALA A C 1
ATOM 506 O O . ALA A 1 67 ? 11.133 1.799 -1.490 1.00 81.19 67 ALA A O 1
ATOM 507 N N . ALA A 1 68 ? 9.526 2.153 -3.022 1.00 78.19 68 ALA A N 1
ATOM 508 C CA . ALA A 1 68 ? 9.067 3.444 -2.518 1.00 78.19 68 ALA A CA 1
ATOM 509 C C . ALA A 1 68 ? 7.749 3.360 -1.719 1.00 78.19 68 ALA A C 1
ATOM 511 O O . ALA A 1 68 ? 7.282 4.408 -1.264 1.00 78.19 68 ALA A O 1
ATOM 512 N N . LEU A 1 69 ? 7.150 2.163 -1.593 1.00 76.75 69 LEU A N 1
ATOM 513 C CA . LEU A 1 69 ? 5.959 1.876 -0.774 1.00 76.75 69 LEU A CA 1
ATOM 514 C C . LEU A 1 69 ? 6.296 1.865 0.722 1.00 76.75 69 LEU A C 1
ATOM 516 O O . LEU A 1 69 ? 5.492 2.454 1.485 1.00 76.75 69 LEU A O 1
#

Radius of gyration: 10.81 Å; Cα contacts (8 Å, |Δi|>4): 59; chains: 1; bounding box: 25×23×22 Å

Organism: NCBI:txid2692189